Protein AF-A0A6P6FZ18-F1 (afdb_monomer)

Secondary structure (DSSP, 8-state):
---------EEEETTTTEEEES-HHHHHHHHHSHHHHHHHHHHHHHHHHHHHHHHHHHHHHHHHHHHHHHHHHHHHHHHHHHHHHHHHTT-

Sequence (91 aa):
MTEYWVSQGNKWCDFCKIYISNNPSSIRNHELGQRHKDNVAKRLADMRKEKAAKEKEEKEAVRVLEQIETVSINKHVNQLMAKLSSVYHFI

Foldseek 3Di:
DDPDDDPQAWDADPQQRDTWGNDPVRVVCCCPDPSNVVSVVVVVVVVVVVVVVVVVVVVVVVVVVVVVVVVVVVVVVVVVVVVVVVVVVVD

Mean predicted aligned error: 10.52 Å

Structure (mmCIF, N/CA/C/O backbone):
data_AF-A0A6P6FZ18-F1
#
_entry.id   AF-A0A6P6FZ18-F1
#
loop_
_atom_site.group_PDB
_atom_site.id
_atom_site.type_symbol
_atom_site.label_atom_id
_atom_site.label_alt_id
_atom_site.label_comp_id
_atom_site.label_asym_id
_atom_site.label_entity_id
_atom_site.label_seq_id
_atom_site.pdbx_PDB_ins_code
_atom_site.Cartn_x
_atom_site.Cartn_y
_atom_site.Cartn_z
_atom_site.occupancy
_atom_site.B_iso_or_equiv
_atom_site.auth_seq_id
_atom_site.auth_comp_id
_atom_site.auth_asym_id
_atom_site.auth_atom_id
_atom_site.pdbx_PDB_model_num
ATOM 1 N N . MET A 1 1 ? 3.632 -18.039 -47.294 1.00 51.72 1 MET A N 1
ATOM 2 C CA . MET A 1 1 ? 3.223 -17.797 -45.896 1.00 51.72 1 MET A CA 1
ATOM 3 C C . MET A 1 1 ? 3.639 -16.382 -45.565 1.00 51.72 1 MET A C 1
ATOM 5 O O . MET A 1 1 ? 4.814 -16.079 -45.687 1.00 51.72 1 MET A O 1
ATOM 9 N N . THR A 1 2 ? 2.694 -15.497 -45.279 1.00 54.34 2 THR A N 1
ATOM 10 C CA . THR A 1 2 ? 2.997 -14.132 -44.838 1.00 54.34 2 THR A CA 1
ATOM 11 C C . THR A 1 2 ? 3.413 -14.188 -43.375 1.00 54.34 2 THR A C 1
ATOM 13 O O . THR A 1 2 ? 2.593 -14.515 -42.519 1.00 54.34 2 THR A O 1
ATOM 16 N N . GLU A 1 3 ? 4.687 -13.926 -43.095 1.00 62.81 3 GLU A N 1
ATOM 17 C CA . GLU A 1 3 ? 5.184 -13.796 -41.728 1.00 62.81 3 GLU A CA 1
ATOM 18 C C . GLU A 1 3 ? 4.521 -12.578 -41.075 1.00 62.81 3 GLU A C 1
ATOM 20 O O . GLU A 1 3 ? 4.704 -11.433 -41.488 1.00 62.81 3 GLU A O 1
ATOM 25 N N . TYR A 1 4 ? 3.676 -12.842 -40.082 1.00 64.62 4 TYR A N 1
ATOM 26 C CA . TYR A 1 4 ? 3.035 -11.821 -39.267 1.00 64.62 4 TYR A CA 1
ATOM 27 C C . TYR A 1 4 ? 4.079 -11.270 -38.294 1.00 64.62 4 TYR A C 1
ATOM 29 O O . TYR A 1 4 ? 4.448 -11.934 -37.324 1.00 64.62 4 TYR A O 1
ATOM 37 N N . TRP A 1 5 ? 4.597 -10.071 -38.566 1.00 71.06 5 TRP A N 1
ATOM 38 C CA . TRP A 1 5 ? 5.498 -9.404 -37.633 1.00 71.06 5 TRP A CA 1
ATOM 39 C C . TRP A 1 5 ? 4.705 -8.942 -36.408 1.00 71.06 5 TRP A C 1
ATOM 41 O O . TRP A 1 5 ? 3.917 -8.000 -36.472 1.00 71.06 5 TRP A O 1
ATOM 51 N N . VAL A 1 6 ? 4.916 -9.617 -35.282 1.00 67.75 6 VAL A N 1
ATOM 52 C CA . VAL A 1 6 ? 4.433 -9.190 -33.967 1.00 67.75 6 VAL A CA 1
ATOM 53 C C . VAL A 1 6 ? 5.520 -8.384 -33.279 1.00 67.75 6 VAL A C 1
ATOM 55 O O . VAL A 1 6 ? 6.609 -8.899 -33.013 1.00 67.75 6 VAL A O 1
ATOM 58 N N . SER A 1 7 ? 5.214 -7.130 -32.940 1.00 70.50 7 SER A N 1
ATOM 59 C CA . SER A 1 7 ? 6.078 -6.329 -32.077 1.00 70.50 7 SER A CA 1
ATOM 60 C C . SER A 1 7 ? 6.286 -7.070 -30.758 1.00 70.50 7 SER A C 1
ATOM 62 O O . SER A 1 7 ? 5.319 -7.364 -30.050 1.00 70.50 7 SER A O 1
ATOM 64 N N . GLN A 1 8 ? 7.539 -7.351 -30.405 1.00 69.50 8 GLN A N 1
ATOM 65 C CA . GLN A 1 8 ? 7.874 -7.788 -29.055 1.00 69.50 8 GLN A CA 1
ATOM 66 C C . GLN A 1 8 ? 7.582 -6.604 -28.126 1.00 69.50 8 GLN A C 1
ATOM 68 O O . GLN A 1 8 ? 8.309 -5.614 -28.137 1.00 69.50 8 GLN A O 1
ATOM 73 N N . GLY A 1 9 ? 6.457 -6.653 -27.407 1.00 83.06 9 GLY A N 1
ATOM 74 C CA . GLY A 1 9 ? 6.042 -5.580 -26.501 1.00 83.06 9 GLY A CA 1
ATOM 75 C C . GLY A 1 9 ? 7.028 -5.352 -25.349 1.00 83.06 9 GLY A C 1
ATOM 76 O O . GLY A 1 9 ? 8.073 -5.990 -25.258 1.00 83.06 9 GLY A O 1
ATOM 77 N N . ASN A 1 10 ? 6.683 -4.464 -24.420 1.00 87.00 10 ASN A N 1
ATOM 78 C CA . ASN A 1 10 ? 7.434 -4.309 -23.173 1.00 87.00 10 ASN A CA 1
ATOM 79 C C . ASN A 1 10 ? 6.700 -5.010 -22.024 1.00 87.00 10 ASN A C 1
ATOM 81 O O . ASN A 1 10 ? 5.479 -4.919 -21.912 1.00 87.00 10 ASN A O 1
ATOM 85 N N . LYS A 1 11 ? 7.448 -5.686 -21.149 1.00 88.62 11 LYS A N 1
ATOM 86 C CA . LYS A 1 11 ? 6.952 -6.266 -19.898 1.00 88.62 11 LYS A CA 1
ATOM 87 C C . LYS A 1 11 ? 7.029 -5.225 -18.786 1.00 88.62 11 LYS A C 1
ATOM 89 O O . LYS A 1 11 ? 8.072 -4.615 -18.572 1.00 88.62 11 LYS A O 1
ATOM 94 N N . TRP A 1 12 ? 5.944 -5.049 -18.044 1.00 91.50 12 TRP A N 1
ATOM 95 C CA . TRP A 1 12 ? 5.932 -4.236 -16.831 1.00 91.50 12 TRP A CA 1
ATOM 96 C C . TRP A 1 12 ? 6.408 -5.046 -15.617 1.00 91.50 12 TRP A C 1
ATOM 98 O O . TRP A 1 12 ? 6.081 -6.226 -15.490 1.00 91.50 12 TRP A O 1
ATOM 108 N N . CYS A 1 13 ? 7.175 -4.422 -14.721 1.00 93.19 13 CYS A N 1
ATOM 109 C CA . CYS A 1 13 ? 7.527 -4.999 -13.423 1.00 93.19 13 CYS A CA 1
ATOM 110 C C . CYS A 1 13 ? 6.870 -4.224 -12.277 1.00 93.19 13 CYS A C 1
ATOM 112 O O . CYS A 1 13 ? 7.174 -3.047 -12.073 1.00 93.19 13 CYS A O 1
ATOM 114 N N . ASP A 1 14 ? 6.072 -4.908 -11.457 1.00 91.56 14 ASP A N 1
ATOM 115 C CA . ASP A 1 14 ? 5.327 -4.290 -10.351 1.00 91.56 14 ASP A CA 1
ATOM 116 C C . ASP A 1 14 ? 6.213 -3.813 -9.192 1.00 91.56 14 ASP A C 1
ATOM 118 O O . ASP A 1 14 ? 5.943 -2.782 -8.575 1.00 91.56 14 ASP A O 1
ATOM 122 N N . PHE A 1 15 ? 7.311 -4.521 -8.911 1.00 92.94 15 PHE A N 1
ATOM 123 C CA . PHE A 1 15 ? 8.223 -4.174 -7.814 1.00 92.94 15 PHE A CA 1
ATOM 124 C C . PHE A 1 15 ? 9.150 -3.011 -8.168 1.00 92.94 15 PHE A C 1
ATOM 126 O O . PHE A 1 15 ? 9.462 -2.165 -7.329 1.00 92.94 15 PHE A O 1
ATOM 133 N N . CYS A 1 16 ? 9.629 -2.969 -9.411 1.00 92.56 16 CYS A N 1
ATOM 134 C CA . CYS A 1 16 ? 10.549 -1.933 -9.868 1.00 92.56 16 CYS A CA 1
ATOM 135 C C . CYS A 1 16 ? 9.852 -0.756 -10.550 1.00 92.56 16 CYS A C 1
ATOM 137 O O . CYS A 1 16 ? 10.511 0.267 -10.729 1.00 92.56 16 CYS A O 1
ATOM 139 N N . LYS A 1 17 ? 8.566 -0.882 -10.899 1.00 92.31 17 LYS A N 1
ATOM 140 C CA . LYS A 1 17 ? 7.764 0.127 -11.607 1.00 92.31 17 LYS A CA 1
ATOM 141 C C . LYS A 1 17 ? 8.447 0.647 -12.877 1.00 92.31 17 LYS A C 1
ATOM 143 O O . LYS A 1 17 ? 8.523 1.852 -13.105 1.00 92.31 17 LYS A O 1
ATOM 148 N N . ILE A 1 18 ? 8.997 -0.272 -13.670 1.00 92.56 18 ILE A N 1
ATOM 149 C CA . ILE A 1 18 ? 9.651 0.032 -14.948 1.00 92.56 18 ILE A CA 1
ATOM 150 C C . ILE A 1 18 ? 9.169 -0.920 -16.038 1.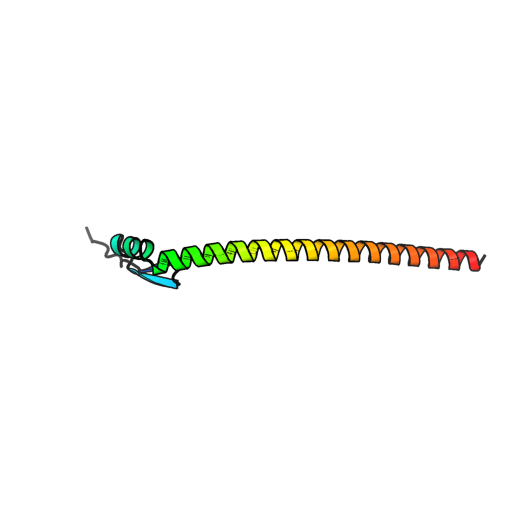00 92.56 18 ILE A C 1
ATOM 152 O O . ILE A 1 18 ? 8.805 -2.066 -15.763 1.00 92.56 18 ILE A O 1
ATOM 156 N N . TYR A 1 19 ? 9.223 -0.438 -17.277 1.00 92.44 19 TYR A N 1
ATOM 157 C CA . TYR A 1 19 ? 9.069 -1.261 -18.468 1.00 92.44 19 TYR A CA 1
ATOM 158 C C . TYR A 1 19 ? 10.409 -1.900 -18.840 1.00 92.44 19 TYR A C 1
ATOM 160 O O . TYR A 1 19 ? 11.450 -1.244 -18.844 1.00 92.44 19 TYR A O 1
ATOM 168 N N . ILE A 1 20 ? 10.369 -3.190 -19.148 1.00 91.00 20 ILE A N 1
ATOM 169 C CA . ILE A 1 20 ? 11.498 -4.034 -19.538 1.00 91.00 20 ILE A CA 1
ATOM 170 C C . ILE A 1 20 ? 11.194 -4.569 -20.935 1.00 91.00 20 ILE A C 1
ATOM 172 O O . ILE A 1 20 ? 10.035 -4.806 -21.272 1.00 91.00 20 ILE A O 1
ATOM 176 N N . SER A 1 21 ? 12.214 -4.783 -21.759 1.00 90.31 21 SER A N 1
ATOM 177 C CA . SER A 1 21 ? 12.020 -5.433 -23.057 1.00 90.31 21 SER A CA 1
ATOM 178 C C . SER A 1 21 ? 11.468 -6.853 -22.864 1.00 90.31 21 SER A C 1
ATOM 180 O O . SER A 1 21 ? 11.951 -7.591 -22.001 1.00 90.31 21 SER A O 1
ATOM 182 N N . ASN A 1 22 ? 10.473 -7.257 -23.660 1.00 85.88 22 ASN A N 1
ATOM 183 C CA . ASN A 1 22 ? 9.922 -8.615 -23.626 1.00 85.88 22 ASN A CA 1
ATOM 184 C C . ASN A 1 22 ? 10.856 -9.621 -24.315 1.00 85.88 22 ASN A C 1
ATOM 186 O O . ASN A 1 22 ? 10.504 -10.249 -25.309 1.00 85.88 22 ASN A O 1
ATOM 190 N N . ASN A 1 23 ? 12.074 -9.756 -23.799 1.00 89.19 23 ASN A N 1
ATOM 191 C CA . ASN A 1 23 ? 12.979 -10.833 -24.162 1.00 89.19 23 ASN A CA 1
ATOM 192 C C . ASN A 1 23 ? 13.373 -11.614 -22.896 1.00 89.19 23 ASN A C 1
ATOM 194 O O . ASN A 1 23 ? 13.577 -11.010 -21.835 1.00 89.19 23 ASN A O 1
ATOM 198 N N . PRO A 1 24 ? 13.475 -12.954 -22.973 1.00 88.06 24 PRO A N 1
ATOM 199 C CA . PRO A 1 24 ? 13.651 -13.799 -21.791 1.00 88.06 24 PRO A CA 1
ATOM 200 C C . PRO A 1 24 ? 14.934 -13.471 -21.019 1.00 88.06 24 PRO A C 1
ATOM 202 O O . PRO A 1 24 ? 14.941 -13.496 -19.790 1.00 88.06 24 PRO A O 1
ATOM 205 N N . SER A 1 25 ? 16.003 -13.087 -21.718 1.00 90.12 25 SER A N 1
ATOM 206 C CA . SER A 1 25 ? 17.275 -12.703 -21.100 1.00 90.12 25 SER A CA 1
ATOM 207 C C . SER A 1 25 ? 17.167 -11.413 -20.283 1.00 90.12 25 SER A C 1
ATOM 209 O O . SER A 1 25 ? 17.672 -11.348 -19.165 1.00 90.12 25 SER A O 1
ATOM 211 N N . SER A 1 26 ? 16.489 -10.389 -20.802 1.00 90.50 26 SER A N 1
ATOM 212 C CA . SER A 1 26 ? 16.297 -9.096 -20.137 1.00 90.50 26 SER A CA 1
ATOM 213 C C . SER A 1 26 ? 15.406 -9.237 -18.911 1.00 90.50 26 SER A C 1
ATOM 215 O O . SER A 1 26 ? 15.742 -8.698 -17.857 1.00 90.50 26 SER A O 1
ATOM 217 N N . ILE A 1 27 ? 14.338 -10.032 -19.014 1.00 91.44 27 ILE A N 1
ATOM 218 C CA . ILE A 1 27 ? 13.459 -10.353 -17.885 1.00 91.44 27 ILE A CA 1
ATOM 219 C C . ILE A 1 27 ? 14.250 -11.077 -16.791 1.00 91.44 27 ILE A C 1
ATOM 221 O O . ILE A 1 27 ? 14.246 -10.643 -15.641 1.00 91.44 27 ILE A O 1
ATOM 225 N N . ARG A 1 28 ? 15.007 -12.121 -17.150 1.00 92.12 28 ARG A N 1
ATOM 226 C CA . ARG A 1 28 ? 15.815 -12.885 -16.192 1.00 92.12 28 ARG A CA 1
ATOM 227 C C . ARG A 1 28 ? 16.894 -12.030 -15.526 1.00 92.12 28 ARG A C 1
ATOM 229 O O . ARG A 1 28 ? 17.074 -12.106 -14.314 1.00 92.12 28 ARG A O 1
ATOM 236 N N . ASN A 1 29 ? 17.599 -11.202 -16.295 1.00 92.94 29 ASN A N 1
ATOM 237 C CA . ASN A 1 29 ? 18.619 -10.301 -15.755 1.00 92.94 29 ASN A CA 1
ATOM 238 C C . ASN A 1 29 ? 18.009 -9.240 -14.832 1.00 92.94 29 ASN A C 1
ATOM 240 O O . ASN A 1 29 ? 18.613 -8.893 -13.818 1.00 92.94 29 ASN A O 1
ATOM 244 N N . HIS A 1 30 ? 16.806 -8.757 -15.150 1.00 93.56 30 HIS A N 1
ATOM 245 C CA . HIS A 1 30 ? 16.070 -7.849 -14.283 1.00 93.56 30 HIS A CA 1
ATOM 246 C C . HIS A 1 30 ? 15.682 -8.517 -12.957 1.00 93.56 30 HIS A C 1
ATOM 248 O O . HIS A 1 30 ? 15.980 -7.969 -11.899 1.00 93.56 30 HIS A O 1
ATOM 254 N N . GLU A 1 31 ? 15.075 -9.704 -13.004 1.00 91.44 31 GLU A N 1
ATOM 255 C CA . GLU A 1 31 ? 14.627 -10.452 -11.818 1.00 91.44 31 GLU A CA 1
ATOM 256 C C . GLU A 1 31 ? 15.803 -10.877 -10.917 1.00 91.44 31 GLU A C 1
ATOM 258 O O . GLU A 1 31 ? 15.696 -10.889 -9.690 1.00 91.44 31 GLU A O 1
ATOM 263 N N . LEU A 1 32 ? 16.964 -11.172 -11.509 1.00 93.75 32 LEU A N 1
ATOM 264 C CA . LEU A 1 32 ? 18.187 -11.506 -10.772 1.00 93.75 32 LEU A CA 1
ATOM 265 C C . LEU A 1 32 ? 18.951 -10.280 -10.251 1.00 93.75 32 LEU A C 1
ATOM 267 O O . LEU A 1 32 ? 19.819 -10.443 -9.381 1.00 93.75 32 LEU A O 1
ATOM 271 N N . GLY A 1 33 ? 18.647 -9.084 -10.757 1.00 93.88 33 GLY A N 1
ATOM 272 C CA . GLY A 1 33 ? 19.309 -7.839 -10.384 1.00 93.88 33 GLY A CA 1
ATOM 273 C C . GLY A 1 33 ? 19.073 -7.459 -8.920 1.00 93.88 33 GLY A C 1
ATOM 274 O O . GLY A 1 33 ? 17.992 -7.673 -8.372 1.00 93.88 33 GLY A O 1
ATOM 275 N N . GLN A 1 34 ? 20.081 -6.851 -8.283 1.00 94.19 34 GLN A N 1
ATOM 276 C CA . GLN A 1 34 ? 20.011 -6.464 -6.864 1.00 94.19 34 GLN A CA 1
ATOM 277 C C . GLN A 1 34 ? 18.842 -5.522 -6.578 1.00 94.19 34 GLN A C 1
ATOM 279 O O . GLN A 1 34 ? 18.033 -5.796 -5.704 1.00 94.19 34 GLN A O 1
ATOM 284 N N . ARG A 1 35 ? 18.646 -4.504 -7.424 1.00 93.25 35 ARG A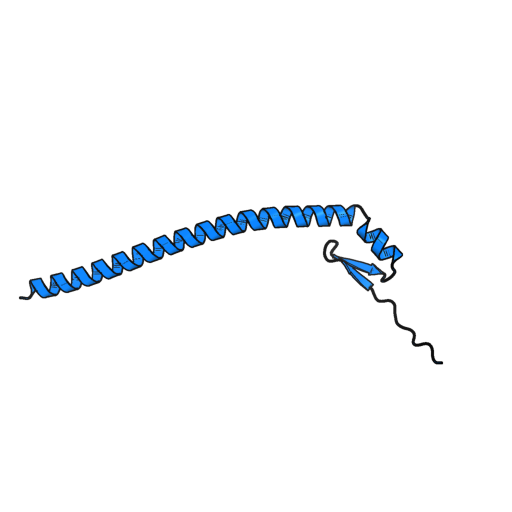 N 1
ATOM 285 C CA . ARG A 1 35 ? 17.515 -3.573 -7.310 1.00 93.25 35 ARG A CA 1
ATOM 286 C C . ARG A 1 35 ? 16.157 -4.283 -7.240 1.00 93.25 35 ARG A C 1
ATOM 288 O O . ARG A 1 35 ? 15.284 -3.846 -6.496 1.00 93.25 35 ARG A O 1
ATOM 295 N N . HIS A 1 36 ? 15.954 -5.342 -8.027 1.00 95.19 36 HIS A N 1
ATOM 296 C CA . HIS A 1 36 ? 14.701 -6.093 -7.998 1.00 95.19 36 HIS A CA 1
ATOM 297 C C . HIS A 1 36 ? 14.556 -6.853 -6.679 1.00 95.19 36 HIS A C 1
ATOM 299 O O . HIS A 1 36 ? 13.536 -6.722 -6.005 1.00 95.19 36 HIS A O 1
ATOM 305 N N . LYS A 1 37 ? 15.603 -7.575 -6.267 1.00 95.31 37 LYS A N 1
ATOM 306 C CA . LYS A 1 37 ? 15.641 -8.321 -5.000 1.00 95.31 37 LYS A CA 1
ATOM 307 C C . LYS A 1 37 ? 15.420 -7.420 -3.784 1.00 95.31 37 LYS A C 1
ATOM 309 O O . LYS A 1 37 ? 14.610 -7.761 -2.925 1.00 95.31 37 LYS A O 1
ATOM 314 N N . ASP A 1 38 ? 16.057 -6.254 -3.752 1.00 95.38 38 ASP A N 1
ATOM 315 C CA . ASP A 1 38 ? 15.920 -5.276 -2.672 1.00 95.38 38 ASP A CA 1
ATOM 316 C C . ASP A 1 38 ? 14.495 -4.721 -2.597 1.00 95.38 38 ASP A C 1
ATOM 318 O O . ASP A 1 38 ? 13.903 -4.648 -1.518 1.00 95.38 38 ASP A O 1
ATOM 322 N N . ASN A 1 39 ? 13.895 -4.388 -3.745 1.00 95.25 39 ASN A N 1
ATOM 323 C CA . ASN A 1 39 ? 12.512 -3.916 -3.799 1.00 95.25 39 ASN A CA 1
ATOM 324 C C . ASN A 1 39 ? 11.517 -4.996 -3.355 1.00 95.25 39 ASN A C 1
ATOM 326 O O . ASN A 1 39 ? 10.561 -4.687 -2.641 1.00 95.25 39 ASN A O 1
ATOM 330 N N . VAL A 1 40 ? 11.739 -6.253 -3.748 1.00 95.25 40 VAL A N 1
ATOM 331 C CA . VAL A 1 40 ? 10.921 -7.394 -3.311 1.00 95.25 40 VAL A CA 1
ATOM 332 C C . VAL A 1 40 ? 11.053 -7.599 -1.801 1.00 95.25 40 VAL A C 1
ATOM 334 O O . VAL A 1 40 ? 10.040 -7.705 -1.108 1.00 95.25 40 VAL A O 1
ATOM 337 N N . ALA A 1 41 ? 12.278 -7.589 -1.269 1.00 94.62 41 ALA A N 1
ATOM 338 C CA . ALA A 1 41 ? 12.536 -7.734 0.162 1.00 94.62 41 ALA A CA 1
ATOM 339 C C . ALA A 1 41 ? 11.886 -6.601 0.970 1.00 94.62 41 ALA A C 1
ATOM 341 O O . ALA A 1 41 ? 11.217 -6.859 1.975 1.00 94.62 41 ALA A O 1
ATOM 342 N N . LYS A 1 42 ? 12.007 -5.356 0.493 1.00 94.88 42 LYS A N 1
ATOM 343 C CA . LYS A 1 42 ? 11.354 -4.193 1.098 1.00 94.88 42 LYS A CA 1
ATOM 344 C C . LYS A 1 42 ? 9.835 -4.332 1.075 1.00 94.88 42 LYS A C 1
ATOM 346 O O . LYS A 1 42 ? 9.205 -4.190 2.118 1.00 94.88 42 LYS A O 1
ATOM 351 N N . ARG A 1 43 ? 9.243 -4.694 -0.069 1.00 93.31 43 ARG A N 1
ATOM 352 C CA . ARG A 1 43 ? 7.788 -4.873 -0.179 1.00 93.31 43 ARG A CA 1
ATOM 353 C C . ARG A 1 43 ? 7.275 -5.969 0.753 1.00 93.31 43 ARG A C 1
ATOM 355 O O . ARG A 1 43 ? 6.210 -5.804 1.346 1.00 93.31 43 ARG A O 1
ATOM 362 N N . LEU A 1 44 ? 8.028 -7.057 0.909 1.00 93.25 44 LEU A N 1
ATOM 363 C CA . LEU A 1 44 ? 7.691 -8.134 1.838 1.00 93.25 44 LEU A CA 1
ATOM 364 C C . LEU A 1 44 ? 7.765 -7.669 3.300 1.00 93.25 44 LEU A C 1
ATOM 366 O O . LEU A 1 44 ? 6.894 -8.014 4.100 1.00 93.25 44 LEU A O 1
ATOM 370 N N . ALA A 1 45 ? 8.778 -6.876 3.655 1.00 94.06 45 ALA A N 1
ATOM 371 C CA . ALA A 1 45 ? 8.905 -6.301 4.991 1.00 94.06 45 ALA A CA 1
ATOM 372 C C . ALA A 1 45 ? 7.771 -5.309 5.296 1.00 94.06 45 ALA A C 1
ATOM 374 O O . ALA A 1 45 ? 7.170 -5.384 6.369 1.00 94.06 45 ALA A O 1
ATOM 375 N N . ASP A 1 46 ? 7.442 -4.436 4.343 1.00 93.38 46 ASP A N 1
ATOM 376 C CA . ASP A 1 46 ? 6.357 -3.461 4.469 1.00 93.38 46 ASP A CA 1
ATOM 377 C C . ASP A 1 46 ? 5.007 -4.171 4.627 1.00 93.38 46 ASP A C 1
ATOM 379 O O . ASP A 1 46 ? 4.271 -3.873 5.561 1.00 93.38 46 ASP A O 1
ATOM 383 N N . MET A 1 47 ? 4.731 -5.206 3.827 1.00 92.06 47 MET A N 1
ATOM 384 C CA . MET A 1 47 ? 3.497 -5.997 3.938 1.00 92.06 47 MET A CA 1
ATOM 385 C C . MET A 1 47 ? 3.343 -6.670 5.310 1.00 92.06 47 MET A C 1
ATOM 387 O O . MET A 1 47 ? 2.242 -6.735 5.858 1.00 92.06 47 MET A O 1
ATOM 391 N N . ARG A 1 48 ? 4.439 -7.168 5.899 1.00 91.12 48 ARG A N 1
ATOM 392 C CA . ARG A 1 48 ? 4.408 -7.749 7.253 1.00 91.12 48 ARG A CA 1
ATOM 393 C C . ARG A 1 48 ? 4.085 -6.696 8.312 1.00 91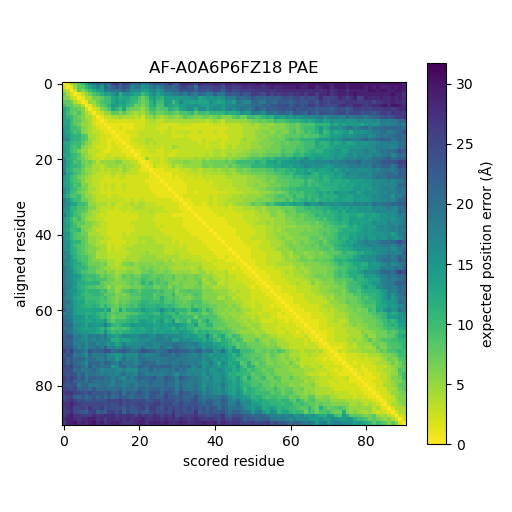.12 48 ARG A C 1
ATOM 395 O O . ARG A 1 48 ? 3.293 -6.974 9.211 1.00 91.12 48 ARG A O 1
ATOM 402 N N . LYS A 1 49 ? 4.670 -5.500 8.201 1.00 92.19 49 LYS A N 1
ATOM 403 C CA . LYS A 1 49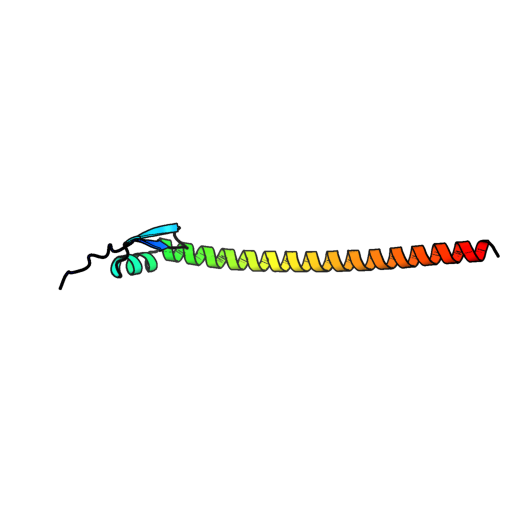 ? 4.390 -4.377 9.110 1.00 92.19 49 LYS A CA 1
ATOM 404 C C . LYS A 1 49 ? 2.951 -3.888 8.968 1.00 92.19 49 LYS A C 1
ATOM 406 O O . LYS A 1 49 ? 2.274 -3.730 9.977 1.00 92.19 49 LYS A O 1
ATOM 411 N N . GLU A 1 50 ? 2.481 -3.715 7.734 1.00 92.19 50 GLU A N 1
ATOM 412 C CA . GLU A 1 50 ? 1.098 -3.342 7.419 1.00 92.19 50 GLU A CA 1
ATOM 413 C C . GLU A 1 50 ? 0.113 -4.345 8.023 1.00 92.19 50 GLU A C 1
ATOM 415 O O . GLU A 1 50 ? -0.845 -3.941 8.672 1.00 92.19 50 GLU A O 1
ATOM 420 N N . LYS A 1 51 ? 0.375 -5.653 7.895 1.00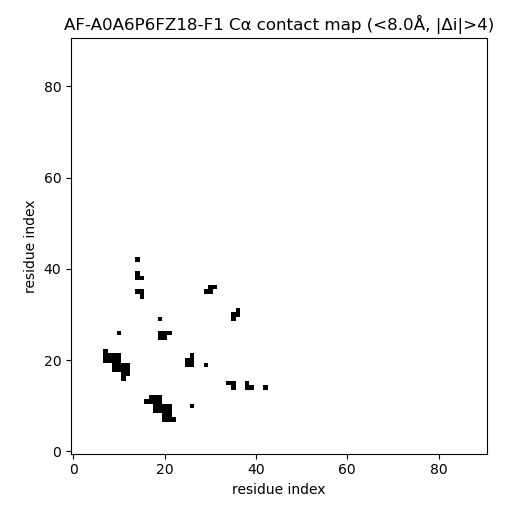 90.12 51 LYS A N 1
ATOM 421 C CA . LYS A 1 51 ? -0.486 -6.686 8.485 1.00 90.12 51 LYS A CA 1
ATOM 422 C C . LYS A 1 51 ? -0.558 -6.581 10.010 1.00 90.12 51 LYS A C 1
ATOM 424 O O . LYS A 1 51 ? -1.649 -6.652 10.564 1.00 90.12 51 LYS A O 1
ATOM 429 N N . ALA A 1 52 ? 0.578 -6.394 10.682 1.00 87.62 52 ALA A N 1
ATOM 430 C CA . ALA A 1 52 ? 0.609 -6.251 12.138 1.00 87.62 52 ALA A CA 1
ATOM 431 C C . ALA A 1 52 ? -0.103 -4.972 12.615 1.00 87.62 52 ALA A C 1
ATOM 433 O O . ALA A 1 52 ? -0.817 -4.998 13.616 1.00 87.62 52 ALA A O 1
ATOM 434 N N . ALA A 1 53 ? 0.060 -3.863 11.886 1.00 89.75 53 ALA A N 1
ATOM 435 C CA . ALA A 1 53 ? -0.649 -2.617 12.167 1.00 89.75 53 ALA A CA 1
ATOM 436 C C . ALA A 1 53 ? -2.163 -2.781 11.973 1.00 89.75 53 ALA A C 1
ATOM 438 O O . ALA A 1 53 ? -2.931 -2.425 12.863 1.00 89.75 53 ALA A O 1
ATOM 439 N N . LYS A 1 54 ? -2.574 -3.407 10.864 1.00 90.25 54 LYS A N 1
ATO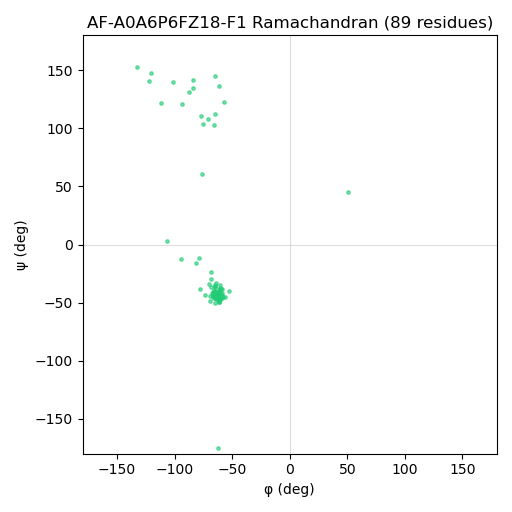M 440 C CA . LYS A 1 54 ? -3.978 -3.679 10.549 1.00 90.25 54 LYS A CA 1
ATOM 441 C C . LYS A 1 54 ? -4.633 -4.589 11.584 1.00 90.25 54 LYS A C 1
ATOM 443 O O . LYS A 1 54 ? -5.744 -4.315 12.002 1.00 90.25 54 LYS A O 1
ATOM 448 N N . GLU A 1 55 ? -3.938 -5.621 12.061 1.00 89.69 55 GLU A N 1
ATOM 449 C CA . GLU A 1 55 ? -4.467 -6.497 13.114 1.00 89.69 55 GLU A CA 1
ATOM 450 C C . GLU A 1 55 ? -4.670 -5.741 14.439 1.00 89.69 55 GLU A C 1
ATOM 452 O O . GLU A 1 55 ? -5.637 -5.984 15.163 1.00 89.69 55 GLU A O 1
ATOM 457 N N . LYS A 1 56 ? -3.776 -4.801 14.771 1.00 88.50 56 LYS A N 1
ATOM 458 C CA . LYS A 1 56 ? -3.938 -3.947 15.954 1.00 88.50 56 LYS A CA 1
ATOM 459 C C . LYS A 1 56 ? -5.133 -3.003 15.797 1.00 88.50 56 LYS A C 1
ATOM 461 O O . LYS A 1 56 ? -5.928 -2.893 16.727 1.00 88.50 56 LYS A O 1
ATOM 466 N N . GLU A 1 57 ? -5.258 -2.366 14.638 1.00 89.50 57 GLU A N 1
ATOM 467 C CA . GLU A 1 57 ? -6.369 -1.468 14.313 1.00 89.50 57 GLU A CA 1
ATOM 468 C C . GLU A 1 57 ? -7.709 -2.216 14.308 1.00 89.50 57 GLU A C 1
ATOM 470 O O . GLU A 1 57 ? -8.673 -1.746 14.900 1.00 89.50 57 GLU A O 1
ATOM 475 N N . GLU A 1 58 ? -7.760 -3.430 13.756 1.00 89.81 58 GLU A N 1
ATOM 476 C CA . GLU A 1 58 ? -8.943 -4.297 13.798 1.00 89.81 58 GLU A CA 1
ATOM 477 C C . GLU A 1 58 ? -9.318 -4.668 15.241 1.00 89.81 58 GLU A C 1
ATOM 479 O O . GLU A 1 58 ? -10.485 -4.572 15.615 1.00 89.81 58 GLU A O 1
ATOM 484 N N . LYS A 1 59 ? -8.346 -5.014 16.097 1.00 89.81 59 LYS A N 1
ATOM 485 C CA . LYS A 1 59 ? -8.606 -5.278 17.528 1.00 89.81 59 LYS A CA 1
ATOM 486 C C . LYS A 1 59 ? -9.081 -4.038 18.284 1.00 89.81 59 LYS A C 1
ATOM 488 O O . LYS A 1 59 ? -9.842 -4.153 19.244 1.00 89.81 59 LYS A O 1
ATOM 493 N N . GLU A 1 60 ? -8.592 -2.857 17.925 1.00 89.44 60 GLU A N 1
ATOM 494 C CA . GLU A 1 60 ? -9.075 -1.594 18.489 1.00 89.44 60 GLU A CA 1
ATOM 495 C C . GLU A 1 60 ? -10.495 -1.288 18.011 1.00 89.44 60 GLU A C 1
ATOM 497 O O . GLU A 1 60 ? -11.352 -1.003 18.844 1.00 89.44 60 GLU A O 1
ATOM 502 N N . ALA A 1 61 ? -10.779 -1.460 16.720 1.00 88.00 61 ALA A N 1
ATOM 503 C CA . ALA A 1 61 ? -12.111 -1.286 16.153 1.00 88.00 61 ALA A CA 1
ATOM 504 C C . ALA A 1 61 ? -13.139 -2.224 16.803 1.00 88.00 61 ALA A C 1
ATOM 506 O O . ALA A 1 61 ? -14.202 -1.763 17.209 1.00 88.00 61 ALA A O 1
ATOM 507 N N . VAL A 1 62 ? -12.808 -3.508 16.985 1.00 91.50 62 VAL A N 1
ATOM 508 C CA . VAL A 1 62 ? -13.689 -4.473 17.667 1.00 91.50 62 VAL A CA 1
ATOM 509 C C . VAL A 1 62 ? -13.973 -4.045 19.108 1.00 91.50 62 VAL A C 1
ATOM 511 O O . VAL A 1 62 ? -15.132 -3.996 19.507 1.00 91.50 62 VAL A O 1
ATOM 514 N N . ARG A 1 63 ? -12.948 -3.644 19.874 1.00 91.38 63 ARG A N 1
ATOM 515 C CA . ARG A 1 63 ? -13.145 -3.163 21.255 1.00 91.38 63 ARG A CA 1
ATOM 516 C C . ARG A 1 63 ? -14.030 -1.921 21.325 1.00 91.38 63 ARG A C 1
ATOM 518 O O . ARG A 1 63 ? -14.862 -1.810 22.221 1.00 91.38 63 ARG A O 1
ATOM 525 N N . VAL A 1 64 ? -13.848 -0.981 20.398 1.00 89.38 64 VAL A N 1
ATOM 526 C CA . VAL A 1 64 ? -14.678 0.229 20.328 1.00 89.38 64 VAL A CA 1
ATOM 527 C C . VAL A 1 64 ? -16.126 -0.133 19.990 1.00 89.38 64 VAL A C 1
ATOM 529 O O . VAL A 1 64 ? -17.041 0.413 20.603 1.00 89.38 64 VAL A O 1
ATOM 532 N N . LEU A 1 65 ? -16.350 -1.079 19.077 1.00 89.25 65 LEU A N 1
ATOM 533 C CA . LEU A 1 65 ? -17.694 -1.558 18.744 1.00 89.25 65 LEU A CA 1
ATOM 534 C C . LEU A 1 65 ? -18.389 -2.205 19.951 1.00 89.25 65 LEU A C 1
ATOM 536 O O . LEU A 1 65 ? -19.515 -1.826 20.263 1.00 89.25 65 LEU A O 1
ATOM 540 N N . GLU A 1 66 ? -17.707 -3.081 20.693 1.00 91.06 66 GLU A N 1
ATOM 541 C CA . GLU A 1 66 ? -18.253 -3.689 21.920 1.00 91.06 66 GLU A CA 1
ATOM 542 C C . GLU A 1 66 ? -18.630 -2.629 22.974 1.00 91.06 66 GLU A C 1
ATOM 544 O O . GLU A 1 66 ? -19.693 -2.686 23.602 1.00 91.06 66 GLU A O 1
ATOM 549 N N . GLN A 1 67 ? -17.790 -1.606 23.156 1.00 89.56 67 GLN A N 1
ATOM 550 C CA . GLN A 1 67 ? -18.100 -0.492 24.057 1.00 89.56 67 GLN A CA 1
ATOM 551 C C . G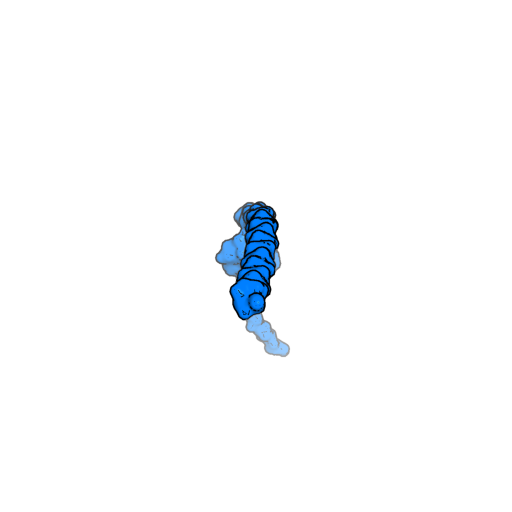LN A 1 67 ? -19.338 0.290 23.600 1.00 89.56 67 GLN A C 1
ATOM 553 O O . GLN A 1 67 ? -20.187 0.636 24.422 1.00 89.56 67 GLN A O 1
ATOM 558 N N . ILE A 1 68 ? -19.479 0.541 22.299 1.00 88.25 68 ILE A N 1
ATOM 559 C CA . ILE A 1 68 ? -20.655 1.224 21.749 1.00 88.25 68 ILE A CA 1
ATOM 560 C C . ILE A 1 68 ? -21.923 0.396 21.987 1.00 88.25 68 ILE A C 1
ATOM 562 O O . ILE A 1 68 ? -22.937 0.950 22.420 1.00 88.25 68 ILE A O 1
ATOM 566 N N . GLU A 1 69 ? -21.876 -0.916 21.758 1.00 88.94 69 GLU A N 1
ATOM 567 C CA . GLU A 1 69 ? -23.019 -1.810 21.971 1.00 88.94 69 GLU A CA 1
ATOM 568 C C . GLU A 1 69 ? -23.470 -1.817 23.436 1.00 88.94 69 GLU A C 1
ATOM 570 O O . GLU A 1 69 ? -24.652 -1.610 23.724 1.00 88.94 69 GLU A O 1
ATOM 575 N N . THR A 1 70 ? -22.537 -1.962 24.380 1.00 87.81 70 THR A N 1
ATOM 576 C CA . THR A 1 70 ? -22.862 -1.972 25.819 1.00 87.81 70 THR A CA 1
ATOM 577 C C . THR A 1 70 ? -23.457 -0.647 26.302 1.00 87.81 70 THR A C 1
ATOM 579 O O . THR A 1 70 ? -24.431 -0.641 27.063 1.00 87.81 70 THR A O 1
ATOM 582 N N . VAL A 1 71 ? -22.919 0.487 25.843 1.00 88.75 71 VAL A N 1
ATOM 583 C CA . VAL A 1 71 ? -23.458 1.819 26.161 1.00 88.75 71 VAL A CA 1
ATOM 584 C C . VAL A 1 71 ? -24.848 1.999 25.552 1.00 88.75 71 VAL A C 1
ATOM 586 O O . VAL A 1 71 ? -25.748 2.514 26.221 1.00 88.75 71 VAL A O 1
ATOM 589 N N . SER A 1 72 ? -25.049 1.546 24.313 1.00 89.50 72 SER A N 1
ATOM 590 C CA . SER A 1 72 ? -26.340 1.609 23.622 1.00 89.50 72 SER A CA 1
ATOM 591 C C . SER A 1 72 ? -27.419 0.810 24.362 1.00 89.50 72 SER A C 1
ATOM 593 O O . SER A 1 72 ? -28.492 1.345 24.658 1.00 89.50 72 SER A O 1
ATOM 595 N N . ILE A 1 73 ? -27.109 -0.429 24.763 1.00 88.81 73 ILE A N 1
ATOM 596 C CA . ILE A 1 73 ? -28.022 -1.288 25.531 1.00 88.81 73 ILE A CA 1
ATOM 597 C C . ILE A 1 73 ? -28.360 -0.647 26.878 1.00 88.81 73 ILE A C 1
ATOM 599 O O . ILE A 1 73 ? -29.537 -0.513 27.211 1.00 88.81 73 ILE A O 1
ATOM 603 N N . ASN A 1 74 ? -27.356 -0.195 27.635 1.00 87.88 74 ASN A N 1
ATOM 604 C CA . ASN A 1 74 ? -27.589 0.441 28.935 1.00 87.88 74 ASN A CA 1
ATOM 605 C C . ASN A 1 74 ? -28.448 1.700 28.815 1.00 87.88 74 ASN A C 1
ATOM 607 O O . ASN A 1 74 ? -29.356 1.915 29.618 1.00 87.88 74 ASN A O 1
ATOM 611 N N . LYS A 1 75 ? -28.203 2.527 27.794 1.00 89.75 75 LYS A N 1
ATOM 612 C CA . LYS A 1 75 ? -29.029 3.706 27.527 1.00 89.75 75 LYS A CA 1
ATOM 613 C C . LYS A 1 75 ? -30.473 3.306 27.235 1.00 89.75 75 LYS A C 1
ATOM 615 O O . LYS A 1 75 ? -31.383 3.916 27.793 1.00 89.75 75 LYS A O 1
ATOM 620 N N . HIS A 1 76 ? -30.681 2.277 26.417 1.00 87.00 76 HIS A N 1
ATOM 621 C CA . HIS A 1 76 ? -32.015 1.786 26.083 1.00 87.00 76 HIS A CA 1
ATOM 622 C C . HIS A 1 76 ? -32.758 1.247 27.317 1.00 87.00 76 HIS A C 1
ATOM 624 O O . HIS A 1 76 ? -33.903 1.628 27.559 1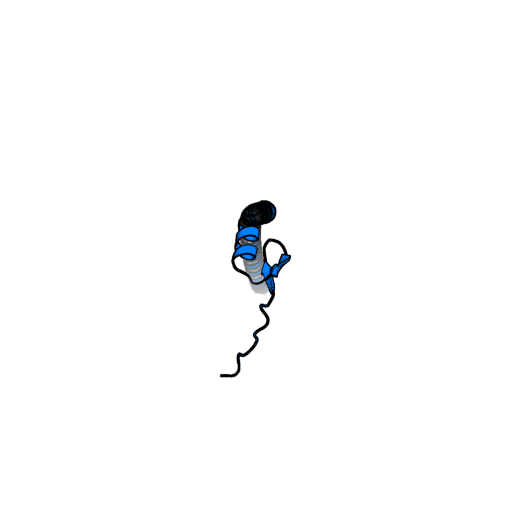.00 87.00 76 HIS A O 1
ATOM 630 N N . VAL A 1 77 ? -32.090 0.444 28.151 1.00 87.62 77 VAL A N 1
ATOM 631 C CA . VAL A 1 77 ? -32.650 -0.072 29.412 1.00 87.62 77 VAL A CA 1
ATOM 632 C C . VAL A 1 77 ? -33.002 1.068 30.366 1.00 87.62 77 VAL A C 1
ATOM 634 O O . VAL A 1 77 ? -34.129 1.126 30.850 1.00 87.62 77 VAL A O 1
ATOM 637 N N . ASN A 1 78 ? -32.094 2.021 30.586 1.00 87.00 78 ASN A N 1
ATOM 638 C CA . ASN A 1 78 ? -32.358 3.182 31.443 1.00 87.00 78 ASN A CA 1
ATOM 639 C C . ASN A 1 78 ? -33.551 4.006 30.945 1.00 87.00 78 ASN A C 1
ATOM 641 O O . ASN A 1 78 ? -34.365 4.473 31.740 1.00 87.00 78 ASN A O 1
ATOM 645 N N . GLN A 1 79 ? -33.695 4.150 29.629 1.00 88.50 79 GLN A N 1
ATOM 646 C CA . GLN A 1 79 ? -34.813 4.872 29.033 1.00 88.50 79 GLN A CA 1
ATOM 647 C C . GLN A 1 79 ? -36.150 4.135 29.221 1.00 88.50 79 GLN A C 1
ATOM 649 O O . GLN A 1 79 ? -37.173 4.779 29.461 1.00 88.50 79 GLN A O 1
ATOM 654 N N . LEU A 1 80 ? -36.155 2.798 29.159 1.00 87.44 80 LEU A N 1
ATOM 655 C CA . LEU A 1 80 ? -37.325 1.974 29.486 1.00 87.44 80 LEU A CA 1
ATOM 656 C C . LEU A 1 80 ? -37.685 2.065 30.975 1.00 87.44 80 LEU A C 1
ATOM 658 O O . LEU A 1 80 ? -38.855 2.255 31.307 1.00 87.44 80 LEU A O 1
ATOM 662 N N . MET A 1 81 ? -36.688 2.006 31.862 1.00 85.88 81 MET A N 1
ATOM 663 C CA . MET A 1 81 ? -36.886 2.141 33.309 1.00 85.88 81 MET A CA 1
ATOM 664 C C . MET A 1 81 ? -37.458 3.512 33.685 1.00 85.88 81 MET A C 1
ATOM 666 O O . MET A 1 81 ? -38.396 3.591 34.477 1.00 85.88 81 MET A O 1
ATOM 670 N N . ALA A 1 82 ? -36.961 4.592 33.074 1.00 88.00 82 ALA A N 1
ATOM 671 C CA . ALA A 1 82 ? -37.490 5.938 33.287 1.00 88.00 82 ALA A CA 1
ATOM 672 C C . ALA A 1 82 ? -38.963 6.057 32.856 1.00 88.00 82 ALA A C 1
ATOM 674 O O . ALA A 1 82 ? -39.771 6.660 33.565 1.00 88.00 82 ALA A O 1
ATOM 675 N N . LYS A 1 83 ? -39.341 5.435 31.728 1.00 85.69 83 LYS A N 1
ATOM 676 C CA . LYS A 1 83 ? -40.744 5.381 31.285 1.00 85.69 83 LYS A CA 1
ATOM 677 C C . LYS A 1 83 ? -41.621 4.609 32.271 1.00 85.69 83 LYS A C 1
ATOM 679 O O . LYS A 1 83 ? -42.683 5.104 32.628 1.00 85.69 83 LYS A O 1
ATOM 684 N N . LEU A 1 84 ? -41.173 3.444 32.742 1.00 80.38 84 LEU A N 1
ATOM 685 C CA . LEU A 1 84 ? -41.892 2.649 33.745 1.00 80.38 84 LEU A CA 1
ATOM 686 C C . LEU A 1 84 ? -42.087 3.423 35.055 1.00 80.38 84 LEU A C 1
ATOM 688 O O . LEU A 1 84 ? -43.206 3.500 35.553 1.00 80.38 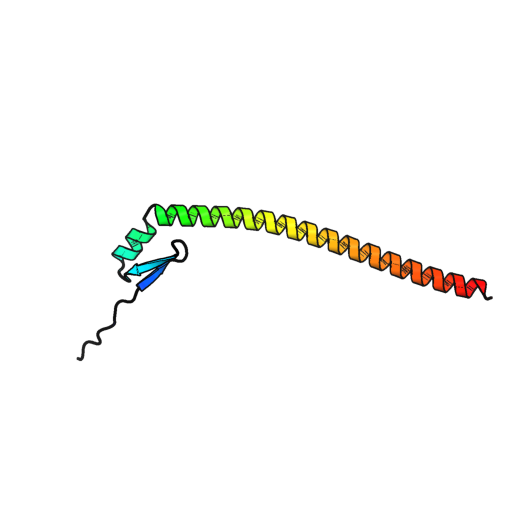84 LEU A O 1
ATOM 692 N N . SER A 1 85 ? -41.039 4.067 35.573 1.00 76.88 85 SER A N 1
ATOM 693 C CA . SER A 1 85 ? -41.135 4.890 36.786 1.00 76.88 85 SER A CA 1
ATOM 694 C C . SER A 1 85 ? -42.119 6.052 36.632 1.00 76.88 85 SER A C 1
ATOM 696 O O . SER A 1 85 ? -42.829 6.366 37.582 1.00 76.88 85 SER A O 1
ATOM 698 N N . SER A 1 86 ? -42.190 6.677 35.453 1.00 74.62 86 SER A N 1
ATOM 699 C CA . SER A 1 86 ? -43.151 7.753 35.190 1.00 74.62 86 SER A CA 1
ATOM 700 C C . SER A 1 86 ? -44.599 7.260 35.147 1.00 74.62 86 SER A C 1
ATOM 702 O O . SER A 1 86 ? -45.496 8.029 35.475 1.00 74.62 86 SER A O 1
ATOM 704 N N . VAL A 1 87 ? -44.834 6.005 34.749 1.00 75.62 87 VAL A N 1
ATOM 705 C CA . VAL A 1 87 ? -46.171 5.387 34.766 1.00 75.62 87 VAL A CA 1
ATOM 706 C C . VAL A 1 87 ? -46.588 5.056 36.199 1.00 75.62 87 VAL A C 1
ATOM 708 O O . VAL A 1 87 ? -47.704 5.373 36.590 1.00 75.62 87 VAL A O 1
ATOM 711 N N . TYR A 1 88 ? -45.682 4.497 37.006 1.00 66.94 88 TYR A N 1
ATOM 712 C CA . TYR A 1 88 ? -45.951 4.190 38.417 1.00 66.94 88 TYR A CA 1
ATOM 713 C C . TYR A 1 88 ? -46.123 5.430 39.304 1.00 66.94 88 TYR A C 1
ATOM 715 O O . TYR A 1 88 ? -46.760 5.335 40.341 1.00 66.94 88 TYR A O 1
ATOM 723 N N . HIS A 1 89 ? -45.569 6.583 38.921 1.00 64.88 89 HIS A N 1
ATOM 724 C CA . HIS A 1 89 ? -45.746 7.834 39.666 1.00 64.88 89 HIS A CA 1
ATOM 725 C C . HIS A 1 89 ? -47.106 8.516 39.410 1.00 64.88 89 HIS A C 1
ATOM 727 O O . HIS A 1 89 ? -47.450 9.466 40.105 1.00 64.88 89 HIS A O 1
ATOM 733 N N . PHE A 1 90 ? -47.861 8.064 38.402 1.00 55.00 90 PHE A N 1
ATOM 734 C CA . PHE A 1 90 ? -49.154 8.635 37.998 1.00 55.00 90 PHE A CA 1
ATOM 735 C C . PHE A 1 90 ? -50.368 7.761 38.375 1.00 55.00 90 PHE A C 1
ATOM 737 O O . PHE A 1 90 ? -51.494 8.117 38.023 1.00 55.00 90 PHE A O 1
ATOM 744 N N . ILE A 1 91 ? -50.143 6.640 39.070 1.00 54.31 91 ILE A N 1
ATOM 745 C CA . ILE A 1 91 ? -51.164 5.765 39.679 1.00 54.31 91 ILE A CA 1
ATOM 746 C C . ILE A 1 91 ? -51.132 5.996 41.188 1.00 54.31 91 ILE A C 1
ATOM 748 O O . ILE A 1 91 ? -52.226 6.123 41.780 1.00 54.31 91 ILE A O 1
#

Nearest PDB structures (foldseek):
  8qzs-assembly1_X  TM=9.302E-01  e=1.435E-04  Homo sapiens
  8h6k-assembly1_4I  TM=8.842E-01  e=4.915E-04  Homo sapiens
  2mkd-assembly1_A  TM=7.131E-01  e=7.240E-02  Homo sapiens

Solvent-accessible surface area (backbone atoms only — not comparable to full-atom values): 5287 Å² total; per-residue (Å²): 134,85,82,79,85,72,81,75,54,69,40,78,38,86,72,72,73,43,79,38,63,62,43,74,66,55,48,49,52,47,65,73,29,65,72,40,48,51,37,47,52,49,52,53,53,51,51,54,52,51,51,56,52,49,54,51,50,52,55,49,51,51,53,52,49,54,51,51,51,53,53,53,52,52,52,52,51,53,54,50,51,53,53,53,53,58,54,64,73,76,111

Radius of gyration: 31.1 Å; Cα contacts (8 Å, |Δi|>4): 38; chains: 1; bounding box: 71×26×86 Å

pLDDT: mean 86.36, std 10.23, range [51.72, 95.38]